Protein AF-A0A530AET8-F1 (afdb_monomer_lite)

Foldseek 3Di:
DVVCCVVPVPPPDQQDKDKDWDDDPPRDIDMDIDGHD

Structure (mmCIF, N/CA/C/O backbone):
data_AF-A0A530AET8-F1
#
_entry.id   AF-A0A530AET8-F1
#
loop_
_atom_site.group_PDB
_atom_site.id
_atom_site.type_symbol
_atom_site.label_atom_id
_atom_site.label_alt_id
_atom_site.label_comp_id
_atom_site.label_asym_id
_atom_site.label_entity_id
_atom_site.label_seq_id
_atom_site.pdbx_PDB_ins_code
_atom_site.Cartn_x
_atom_site.Cartn_y
_atom_site.Cartn_z
_atom_site.occupancy
_atom_site.B_iso_or_equiv
_atom_site.auth_seq_id
_atom_site.auth_comp_id
_atom_site.auth_asym_id
_atom_site.auth_atom_id
_atom_site.pdbx_PDB_model_num
ATOM 1 N N . ALA A 1 1 ? 3.498 -3.210 -1.756 1.00 93.44 1 ALA A N 1
ATOM 2 C CA . ALA A 1 1 ? 2.588 -2.239 -1.114 1.00 93.44 1 ALA A CA 1
ATOM 3 C C . ALA A 1 1 ? 1.292 -2.901 -0.627 1.00 93.44 1 ALA A C 1
ATOM 5 O O . ALA A 1 1 ? 1.034 -2.841 0.562 1.00 93.44 1 ALA A O 1
ATOM 6 N N . ILE A 1 2 ? 0.539 -3.616 -1.480 1.00 96.12 2 ILE A N 1
ATOM 7 C CA . ILE A 1 2 ? -0.699 -4.320 -1.064 1.00 96.12 2 ILE A CA 1
ATOM 8 C C . ILE A 1 2 ? -0.456 -5.402 -0.004 1.00 96.12 2 ILE A C 1
ATOM 10 O O . ILE A 1 2 ? -1.107 -5.388 1.031 1.00 96.12 2 ILE A O 1
ATOM 14 N N . VAL A 1 3 ? 0.519 -6.294 -0.215 1.00 97.50 3 VAL A N 1
ATOM 15 C CA . VAL A 1 3 ? 0.867 -7.324 0.785 1.00 97.50 3 VAL A CA 1
ATOM 16 C C . VAL A 1 3 ? 1.292 -6.684 2.112 1.00 97.50 3 VAL A C 1
ATOM 18 O O . VAL A 1 3 ? 0.851 -7.112 3.166 1.00 97.50 3 VAL A O 1
ATOM 21 N N . ALA A 1 4 ? 2.070 -5.597 2.068 1.00 97.19 4 ALA A N 1
ATOM 22 C CA . ALA A 1 4 ? 2.467 -4.875 3.277 1.00 97.19 4 ALA A CA 1
ATOM 23 C C . ALA A 1 4 ? 1.258 -4.310 4.043 1.00 97.19 4 ALA A C 1
ATOM 25 O O . ALA A 1 4 ? 1.221 -4.435 5.262 1.00 97.19 4 ALA A O 1
ATOM 26 N N . LEU A 1 5 ? 0.261 -3.749 3.345 1.00 96.94 5 LEU A N 1
ATOM 27 C CA . LEU A 1 5 ? -0.996 -3.342 3.975 1.00 96.94 5 LEU A CA 1
ATOM 28 C C . LEU A 1 5 ? -1.719 -4.551 4.589 1.00 96.94 5 LEU A C 1
ATOM 30 O O . LEU A 1 5 ? -2.118 -4.489 5.744 1.00 96.94 5 LEU A O 1
ATOM 34 N N . SER A 1 6 ? -1.835 -5.664 3.857 1.00 96.88 6 SER A N 1
ATOM 35 C CA . SER A 1 6 ? -2.482 -6.891 4.351 1.00 96.88 6 SER A CA 1
ATOM 36 C C . SER A 1 6 ? -1.869 -7.391 5.662 1.00 96.88 6 SER A C 1
ATOM 38 O O . SER A 1 6 ? -2.604 -7.740 6.575 1.00 96.88 6 SER A O 1
ATOM 40 N N . GLU A 1 7 ? -0.544 -7.370 5.782 1.00 98.31 7 GLU A N 1
ATOM 41 C CA . GLU A 1 7 ? 0.162 -7.873 6.967 1.00 98.31 7 GLU A CA 1
ATOM 42 C C . GLU A 1 7 ? 0.178 -6.881 8.148 1.00 98.31 7 GLU A C 1
ATOM 44 O O . GLU A 1 7 ? 0.386 -7.298 9.282 1.00 98.31 7 GLU A O 1
ATOM 49 N N . ASN A 1 8 ? -0.025 -5.574 7.915 1.00 97.12 8 ASN A N 1
ATOM 50 C CA . ASN A 1 8 ? 0.243 -4.531 8.925 1.00 97.12 8 ASN A CA 1
ATOM 51 C C . ASN A 1 8 ? -0.926 -3.567 9.202 1.00 97.12 8 ASN A C 1
ATOM 53 O O . ASN A 1 8 ? -0.730 -2.573 9.885 1.00 97.12 8 ASN A O 1
ATOM 57 N N . HIS A 1 9 ? -2.131 -3.806 8.680 1.00 96.25 9 HIS A N 1
ATOM 58 C CA . HIS A 1 9 ? -3.286 -2.915 8.904 1.00 96.25 9 HIS A CA 1
ATOM 59 C C . HIS A 1 9 ? -4.065 -3.200 10.201 1.00 96.25 9 HIS A C 1
ATOM 61 O O . HIS A 1 9 ? -5.061 -2.532 10.467 1.00 96.25 9 HIS A O 1
ATOM 67 N N . ALA A 1 10 ? -3.679 -4.221 10.972 1.00 97.44 10 ALA A N 1
ATOM 68 C CA . ALA A 1 10 ? -4.519 -4.802 12.024 1.00 97.44 10 ALA A CA 1
ATOM 69 C C . ALA A 1 10 ? -4.837 -3.855 13.196 1.00 97.44 10 ALA A C 1
ATOM 71 O O . ALA A 1 10 ? -5.839 -4.041 13.882 1.00 97.44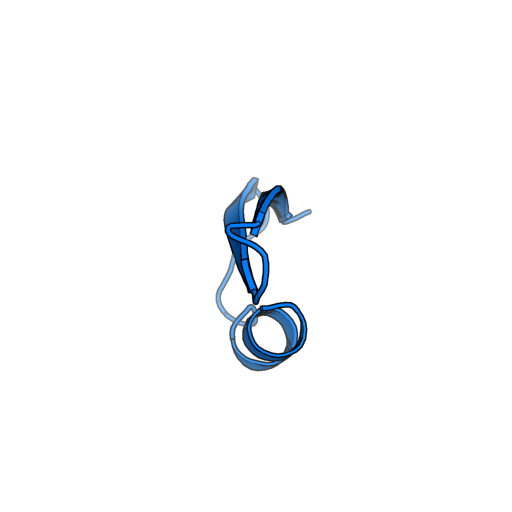 10 ALA A O 1
ATOM 72 N N . ASP A 1 11 ? -3.992 -2.859 13.444 1.00 97.56 11 ASP A N 1
ATOM 73 C CA . ASP A 1 11 ? -4.157 -1.845 14.486 1.00 97.56 11 ASP A CA 1
ATOM 74 C C . ASP A 1 11 ? -4.779 -0.533 13.977 1.00 97.56 11 ASP A C 1
ATOM 76 O O . ASP A 1 11 ? -5.075 0.358 14.780 1.00 97.56 11 ASP A O 1
ATOM 80 N N . MET A 1 12 ? -5.033 -0.421 12.667 1.00 97.94 12 MET A N 1
ATOM 81 C CA . MET A 1 12 ? -5.768 0.702 12.089 1.00 97.94 12 MET A CA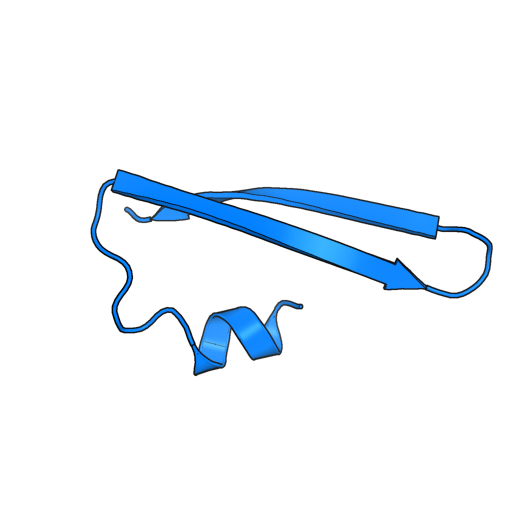 1
ATOM 82 C C . MET A 1 12 ? -7.223 0.692 12.563 1.00 97.94 12 MET A C 1
ATOM 84 O O . MET A 1 12 ? -7.889 -0.344 12.599 1.00 97.94 12 MET A O 1
ATOM 88 N N . LYS A 1 13 ? -7.746 1.871 12.890 1.00 97.88 13 LYS A 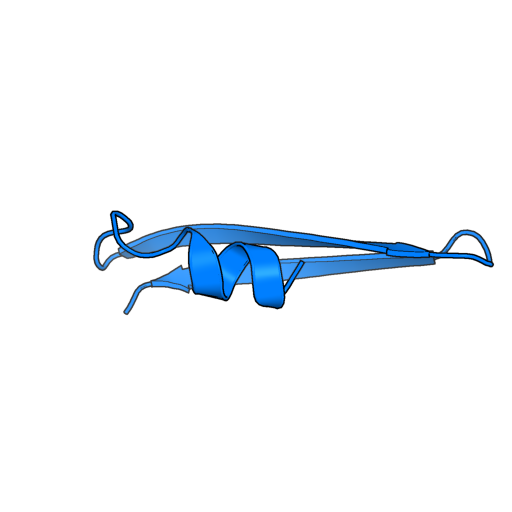N 1
ATOM 89 C CA . LYS A 1 13 ? -9.110 2.058 13.384 1.00 97.88 13 LYS A CA 1
ATOM 90 C C . LYS A 1 13 ? -10.017 2.594 12.286 1.00 97.88 13 LYS A C 1
ATOM 92 O O . LYS A 1 13 ? -9.572 3.232 11.333 1.00 97.88 13 LYS A O 1
ATOM 97 N N . ALA A 1 14 ? -11.319 2.376 12.445 1.00 97.88 14 ALA A N 1
ATOM 98 C CA . ALA A 1 14 ? -12.317 2.977 11.571 1.00 97.88 14 ALA A CA 1
ATOM 99 C C . ALA A 1 14 ? -12.150 4.506 11.538 1.00 97.88 14 ALA A C 1
ATOM 101 O O . ALA A 1 14 ? -12.090 5.170 12.574 1.00 97.88 14 ALA A O 1
ATOM 102 N N . GLY A 1 15 ? -12.082 5.058 10.330 1.00 97.88 15 GLY A N 1
ATOM 103 C CA . GLY A 1 15 ? -11.829 6.471 10.084 1.00 97.88 15 GLY A CA 1
ATOM 104 C C . GLY A 1 15 ? -10.357 6.849 9.921 1.00 97.88 15 GLY A C 1
ATOM 105 O O . GLY A 1 15 ? -10.113 7.945 9.415 1.00 97.88 15 GLY A O 1
ATOM 106 N N . ASP A 1 16 ? -9.405 5.974 10.262 1.00 98.38 16 ASP A N 1
ATOM 107 C CA . ASP A 1 16 ? -7.986 6.227 10.014 1.00 98.38 16 ASP A CA 1
ATOM 108 C C . ASP A 1 16 ? -7.710 6.317 8.511 1.00 98.38 16 ASP A C 1
ATOM 110 O O . ASP A 1 16 ? -8.272 5.579 7.690 1.00 98.38 16 ASP A O 1
ATOM 114 N N . PHE A 1 17 ? -6.822 7.239 8.148 1.00 98.00 17 PHE A N 1
ATOM 115 C CA . PHE A 1 17 ? -6.405 7.455 6.770 1.00 98.00 17 PHE A CA 1
ATOM 116 C C . PHE A 1 17 ? -5.064 6.778 6.506 1.00 98.00 17 PHE A C 1
ATOM 118 O O . PHE A 1 17 ? -4.161 6.806 7.340 1.00 98.00 17 PHE A O 1
ATOM 125 N N . GLY A 1 18 ? -4.926 6.203 5.314 1.00 97.06 18 GLY A N 1
ATOM 126 C CA . GLY A 1 18 ? -3.702 5.548 4.866 1.00 97.06 18 GLY A CA 1
ATOM 127 C C . GLY A 1 18 ? -3.303 5.984 3.462 1.00 97.06 18 GLY A C 1
ATOM 128 O O . GLY A 1 18 ? -4.126 6.464 2.684 1.00 97.06 18 GLY A O 1
ATOM 129 N N . LEU A 1 19 ? -2.031 5.785 3.123 1.00 97.75 19 LEU A N 1
ATOM 130 C CA . LEU A 1 19 ? -1.513 5.967 1.771 1.00 97.75 19 LEU A CA 1
ATOM 131 C C . LEU A 1 19 ? -0.785 4.697 1.344 1.00 97.75 19 LEU A C 1
ATOM 133 O O . LEU A 1 19 ? 0.229 4.321 1.930 1.00 97.75 19 LEU A O 1
ATOM 137 N N . ILE A 1 20 ? -1.266 4.071 0.275 1.00 97.81 20 ILE A N 1
ATOM 138 C CA . ILE A 1 20 ? -0.463 3.108 -0.472 1.00 97.81 20 ILE A CA 1
ATOM 139 C C . ILE A 1 20 ? 0.382 3.899 -1.462 1.00 97.81 20 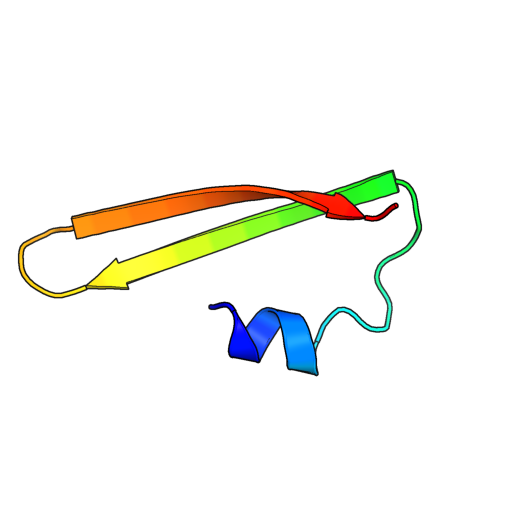ILE A C 1
ATOM 141 O O . ILE A 1 20 ? -0.159 4.671 -2.250 1.00 97.81 20 ILE A O 1
ATOM 145 N N . CYS A 1 21 ? 1.689 3.654 -1.470 1.00 97.50 21 CYS A N 1
ATOM 146 C CA . CYS A 1 21 ? 2.595 4.146 -2.498 1.00 97.50 21 CYS A CA 1
ATOM 147 C C . CYS A 1 21 ? 3.415 2.978 -3.055 1.00 97.50 21 CYS A C 1
ATOM 149 O O . CYS A 1 21 ? 3.905 2.129 -2.304 1.00 97.50 21 CYS A O 1
ATOM 151 N N . ALA A 1 22 ? 3.533 2.913 -4.375 1.00 96.94 22 ALA A N 1
ATOM 152 C CA . ALA A 1 22 ? 4.349 1.940 -5.079 1.00 96.94 22 ALA A CA 1
ATOM 153 C C . ALA A 1 22 ? 5.120 2.630 -6.203 1.00 96.94 22 ALA A C 1
ATOM 155 O O . ALA A 1 22 ? 4.646 3.588 -6.812 1.00 96.94 22 ALA A O 1
ATOM 156 N N . PHE A 1 23 ? 6.306 2.110 -6.490 1.00 97.56 23 PHE A N 1
ATOM 157 C CA . PHE A 1 23 ? 7.165 2.582 -7.564 1.00 97.56 23 PHE A CA 1
ATOM 158 C C . PHE A 1 23 ? 7.810 1.388 -8.266 1.00 97.56 23 PHE A C 1
ATOM 160 O O . PHE A 1 23 ? 7.927 0.304 -7.690 1.00 97.56 23 PHE A O 1
ATOM 167 N N . GLY A 1 24 ? 8.215 1.585 -9.517 1.00 97.38 24 GLY A N 1
ATOM 168 C CA . GLY A 1 2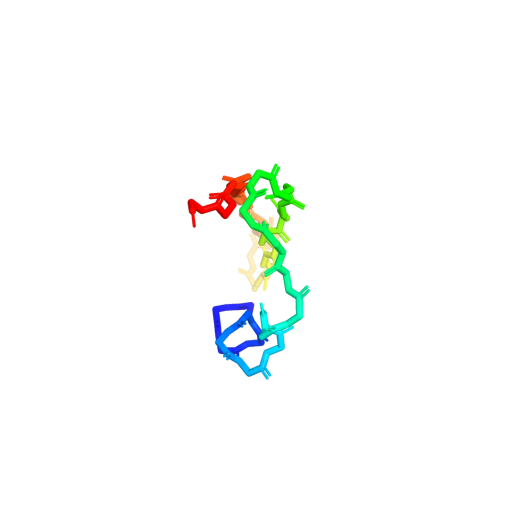4 ? 8.789 0.527 -10.340 1.00 97.38 24 GLY A CA 1
ATOM 169 C C . GLY A 1 24 ? 9.614 1.051 -11.511 1.00 97.38 24 GLY A C 1
ATOM 170 O O . GLY A 1 24 ? 9.731 2.259 -11.730 1.00 97.38 24 GLY A O 1
ATOM 171 N N . ALA A 1 25 ? 10.208 0.114 -12.254 1.00 97.38 25 ALA A N 1
ATOM 172 C CA . ALA A 1 25 ? 11.014 0.413 -13.433 1.00 97.38 25 ALA A CA 1
ATOM 173 C C . ALA A 1 25 ? 10.223 1.230 -14.471 1.00 97.38 25 ALA A C 1
ATOM 175 O O . ALA A 1 25 ? 9.011 1.078 -14.606 1.00 97.38 25 ALA A O 1
ATOM 176 N N . GLY A 1 26 ? 10.929 2.099 -15.201 1.00 97.56 26 GLY A N 1
ATOM 177 C CA . GLY A 1 26 ? 10.313 3.058 -16.124 1.00 97.56 26 GLY A CA 1
ATOM 178 C C . GLY A 1 26 ? 9.921 4.384 -15.469 1.00 97.56 26 GLY A C 1
ATOM 179 O O . GLY A 1 26 ? 9.026 5.056 -15.968 1.00 97.56 26 GLY A O 1
ATOM 180 N N . TYR A 1 27 ? 10.561 4.750 -14.348 1.00 96.62 27 TYR A N 1
ATOM 181 C CA . TYR A 1 27 ? 10.315 6.004 -13.615 1.00 96.62 27 TYR A CA 1
ATOM 182 C C . TYR A 1 27 ? 8.840 6.207 -13.254 1.00 96.62 27 TYR A C 1
ATOM 184 O O . TYR A 1 27 ? 8.294 7.302 -13.359 1.00 96.62 27 TYR A O 1
ATOM 192 N N . SER A 1 28 ? 8.185 5.120 -12.856 1.00 96.88 28 SER A N 1
ATOM 193 C CA . SER A 1 28 ? 6.751 5.102 -12.604 1.00 96.88 28 SER A CA 1
ATOM 194 C C . SER A 1 28 ? 6.463 5.067 -11.108 1.00 96.88 28 SER A C 1
ATOM 196 O O . SER A 1 28 ? 7.061 4.280 -10.370 1.00 96.88 28 SER A O 1
ATOM 198 N N . ILE A 1 29 ? 5.520 5.907 -10.681 1.00 97.50 29 ILE A N 1
ATOM 199 C CA . ILE A 1 29 ? 4.984 5.960 -9.321 1.00 97.50 29 ILE A CA 1
ATOM 200 C C . ILE A 1 29 ? 3.457 5.935 -9.379 1.00 97.50 29 ILE A C 1
ATOM 202 O O . ILE A 1 29 ? 2.848 6.530 -10.267 1.00 97.50 29 ILE A O 1
ATOM 206 N N . GLY A 1 30 ? 2.838 5.243 -8.430 1.00 97.06 30 GLY A N 1
ATOM 207 C CA . GLY A 1 30 ? 1.392 5.212 -8.264 1.00 97.06 30 GLY A CA 1
ATOM 208 C C . GLY A 1 30 ? 1.031 5.162 -6.788 1.00 97.06 30 GLY A C 1
ATOM 209 O O . GLY A 1 30 ? 1.706 4.498 -5.996 1.00 97.06 30 GLY A O 1
ATOM 210 N N . GLY A 1 31 ? -0.036 5.864 -6.415 1.00 97.06 31 GLY A N 1
ATOM 211 C CA . GLY A 1 31 ? -0.515 5.884 -5.042 1.00 97.06 31 GLY A CA 1
ATOM 212 C C . GLY A 1 31 ? -2.031 5.946 -4.942 1.00 97.06 31 GLY A C 1
ATOM 213 O O . GLY A 1 31 ? -2.710 6.374 -5.874 1.00 97.06 31 GLY A O 1
ATOM 214 N N . ALA A 1 32 ? -2.545 5.502 -3.799 1.00 97.62 32 ALA A N 1
ATOM 215 C CA . ALA A 1 32 ? -3.961 5.534 -3.468 1.00 97.62 32 ALA A CA 1
ATOM 216 C C . ALA A 1 32 ? -4.142 5.974 -2.014 1.00 97.62 32 ALA A C 1
ATOM 218 O O . ALA A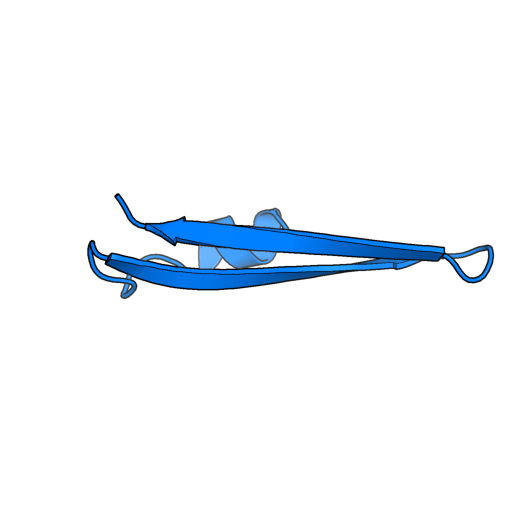 1 32 ? -3.556 5.382 -1.103 1.00 97.62 32 ALA A O 1
ATOM 219 N N . LEU A 1 33 ? -4.962 7.004 -1.813 1.00 98.06 33 LEU A N 1
ATOM 220 C CA . LEU A 1 33 ? -5.448 7.377 -0.490 1.00 98.06 33 LEU A CA 1
ATOM 221 C C . LEU A 1 33 ? -6.537 6.396 -0.066 1.00 98.06 33 LEU A C 1
ATOM 223 O O . LEU A 1 33 ? -7.421 6.052 -0.850 1.00 98.06 33 LEU A O 1
ATOM 227 N N . LEU A 1 34 ? -6.462 5.965 1.183 1.00 97.44 34 LEU A N 1
ATOM 228 C CA . LEU A 1 34 ? -7.383 5.028 1.798 1.00 97.44 34 LEU A CA 1
ATOM 229 C C . LEU A 1 34 ? -8.032 5.659 3.022 1.00 97.44 34 LEU A C 1
ATOM 231 O O . LEU A 1 34 ? -7.459 6.536 3.672 1.00 97.44 34 LEU A O 1
ATOM 235 N N . ARG A 1 35 ? -9.197 5.127 3.370 1.00 97.69 35 ARG A N 1
ATOM 236 C CA . ARG A 1 35 ? -9.851 5.350 4.653 1.00 97.69 35 ARG A CA 1
ATOM 237 C C . ARG A 1 35 ? -10.342 4.004 5.162 1.00 97.69 35 ARG A C 1
ATOM 239 O O . ARG A 1 35 ? -11.081 3.339 4.437 1.00 97.69 35 ARG A O 1
ATOM 246 N N . MET A 1 36 ? -9.933 3.608 6.366 1.00 96.94 36 MET A N 1
ATOM 247 C CA . MET A 1 36 ? -10.483 2.401 6.985 1.00 96.94 36 MET A CA 1
ATOM 248 C C . MET A 1 36 ? -11.939 2.634 7.364 1.00 96.94 36 MET A C 1
ATOM 250 O O . MET A 1 36 ? -12.301 3.703 7.867 1.00 96.94 36 MET A O 1
ATOM 254 N N . LEU A 1 37 ? -12.770 1.648 7.040 1.00 92.69 37 LEU A N 1
ATOM 255 C CA . LEU A 1 37 ? -14.210 1.669 7.275 1.00 92.69 37 LEU A CA 1
ATOM 256 C C . LEU A 1 37 ? -14.553 1.016 8.610 1.00 92.69 37 LEU A C 1
ATOM 258 O O . LEU A 1 37 ? -13.882 0.024 8.965 1.00 92.69 37 LEU A O 1
#

Radius of gyration: 11.56 Å; chains: 1; bounding box: 25×15×31 Å

Secondary structure (DSSP, 8-state):
-HHHHHHH-TTPPTT-EEEEEEEETTTEEEEEEEE--

pLDDT: mean 97.17, std 1.11, range [92.69, 98.38]

Sequence (37 aa):
AIVALSENHADMKAGDFGLICAFGAGYSIGGALLRML